Protein AF-A0A7X4K752-F1 (afdb_monomer_lite)

Radius of gyration: 20.94 Å; chains: 1; bounding box: 44×43×54 Å

Organism: NCBI:txid2692619

Foldseek 3Di:
DDPQQQQADPVRDRDPLSVCLVVVLVVLVVVLVVVQCCCCPVVVDDRDPPVCVVVSVVVSCVSVVVSVVVVVVVVVVVVVVVVCVVVVDDDPVVVVPD

Secondary structure (DSSP, 8-state):
--GGGGGB-TTSSBPHHHHHHHHHHHHHHHHHHHHHHIIIIIT-----HHHHHHHHHHHHHHHHHHHHHHHHHHHHHHHHHHHHHHHTPPPGGGTT--

Structure (mmCIF, N/CA/C/O backbone):
data_AF-A0A7X4K752-F1
#
_entry.id   AF-A0A7X4K752-F1
#
loop_
_atom_site.group_PDB
_atom_site.id
_atom_site.type_symbol
_atom_site.label_atom_id
_atom_site.label_alt_id
_atom_site.label_comp_id
_atom_site.label_asym_id
_atom_site.label_entity_id
_atom_site.label_seq_id
_atom_site.pdbx_PDB_ins_code
_atom_site.Cartn_x
_atom_site.Cartn_y
_atom_site.Cartn_z
_atom_site.occupancy
_atom_site.B_iso_or_equiv
_atom_site.auth_seq_id
_atom_site.auth_comp_id
_atom_site.auth_asym_id
_atom_site.auth_atom_id
_atom_site.pdbx_PDB_model_num
ATOM 1 N N . MET A 1 1 ? -15.432 -19.150 -3.041 1.00 55.81 1 MET A N 1
ATOM 2 C CA . MET A 1 1 ? -15.260 -17.938 -2.204 1.00 55.81 1 MET A CA 1
ATOM 3 C C . MET A 1 1 ? -15.459 -16.713 -3.083 1.00 55.81 1 MET A C 1
ATOM 5 O O . MET A 1 1 ? -14.907 -16.693 -4.173 1.00 55.81 1 MET A O 1
ATOM 9 N N . SER A 1 2 ? -16.262 -15.734 -2.657 1.00 80.75 2 SER A N 1
ATOM 10 C CA . SER A 1 2 ? -16.415 -14.467 -3.388 1.00 80.75 2 SER A CA 1
ATOM 11 C C . SER A 1 2 ? -15.216 -13.566 -3.089 1.00 80.75 2 SER A C 1
ATOM 13 O O . SER A 1 2 ? -14.814 -13.450 -1.934 1.00 80.75 2 SER A O 1
ATOM 15 N N . TRP A 1 3 ? -14.645 -12.912 -4.102 1.00 75.62 3 TRP A N 1
ATOM 16 C CA . TRP A 1 3 ? -13.500 -12.005 -3.930 1.00 75.62 3 TRP A CA 1
ATOM 17 C C . TRP A 1 3 ? -13.815 -10.826 -2.996 1.00 75.62 3 TRP A C 1
ATOM 19 O O . TRP A 1 3 ? -12.923 -10.250 -2.388 1.00 75.62 3 TRP A O 1
ATOM 29 N N . THR A 1 4 ? -15.094 -10.497 -2.806 1.00 79.88 4 THR A N 1
ATOM 30 C CA . THR A 1 4 ? -15.519 -9.421 -1.898 1.00 79.88 4 THR A CA 1
ATOM 31 C C . THR A 1 4 ? -15.311 -9.752 -0.418 1.00 79.88 4 THR A C 1
ATOM 33 O O . THR A 1 4 ? -15.344 -8.850 0.417 1.00 79.88 4 THR A O 1
ATOM 36 N N . THR A 1 5 ? -15.067 -11.020 -0.067 1.00 80.25 5 THR A N 1
ATOM 37 C CA . THR A 1 5 ? -14.866 -11.452 1.323 1.00 80.25 5 THR A CA 1
ATOM 38 C C . THR A 1 5 ? -13.647 -10.789 1.970 1.00 80.25 5 THR A C 1
ATOM 40 O O . THR A 1 5 ? -13.720 -10.441 3.143 1.00 80.25 5 THR A O 1
ATOM 43 N N . VAL A 1 6 ? -12.565 -10.523 1.225 1.00 77.19 6 VAL A N 1
ATOM 44 C CA . VAL A 1 6 ? -11.364 -9.863 1.786 1.00 77.19 6 VAL A CA 1
ATOM 45 C C . VAL A 1 6 ? -11.583 -8.382 2.125 1.00 77.19 6 VAL A C 1
ATOM 47 O O . VAL A 1 6 ? -10.855 -7.810 2.937 1.00 77.19 6 VAL A O 1
ATOM 50 N N . LEU A 1 7 ? -12.620 -7.769 1.549 1.00 81.31 7 LEU A N 1
ATOM 51 C CA . LEU A 1 7 ? -12.979 -6.368 1.772 1.00 81.31 7 LEU A CA 1
ATOM 52 C C . LEU A 1 7 ? -13.950 -6.181 2.942 1.00 81.31 7 LEU A C 1
ATOM 54 O O . LEU A 1 7 ? -14.254 -5.045 3.310 1.00 81.31 7 LEU A O 1
ATOM 58 N N . ARG A 1 8 ? -14.458 -7.275 3.518 1.00 79.88 8 ARG A N 1
ATOM 59 C CA . ARG A 1 8 ? -15.386 -7.224 4.647 1.00 79.88 8 ARG A CA 1
ATOM 60 C C . ARG A 1 8 ? -14.635 -7.084 5.970 1.00 79.88 8 ARG A C 1
ATOM 62 O O . ARG A 1 8 ? -13.565 -7.659 6.157 1.00 79.88 8 ARG A O 1
ATOM 69 N N . GLY A 1 9 ? -15.211 -6.298 6.873 1.00 72.31 9 GLY A N 1
ATOM 70 C CA . GLY A 1 9 ? -14.711 -6.087 8.234 1.00 72.31 9 GLY A CA 1
ATOM 71 C C . GLY A 1 9 ? -15.455 -6.903 9.282 1.00 72.31 9 GLY A C 1
ATOM 72 O O . GLY A 1 9 ? -16.288 -7.747 8.955 1.00 72.31 9 GLY A O 1
ATOM 73 N N . ALA A 1 10 ? -15.219 -6.582 10.556 1.00 67.12 10 ALA A N 1
ATOM 74 C CA . ALA A 1 10 ? -15.832 -7.269 11.700 1.00 67.12 10 ALA A CA 1
ATOM 75 C C . ALA A 1 10 ? -17.376 -7.226 11.699 1.00 67.12 10 ALA A C 1
ATOM 77 O O . ALA A 1 10 ? -18.021 -8.130 12.216 1.00 67.12 10 ALA A O 1
ATOM 78 N N . GLY A 1 11 ? -17.983 -6.208 11.076 1.00 69.00 11 GLY A N 1
ATOM 79 C CA . GLY A 1 11 ? -19.439 -6.096 10.911 1.00 69.00 11 GLY A CA 1
ATOM 80 C C . GLY A 1 11 ? -20.022 -6.871 9.723 1.00 69.00 11 GLY A C 1
ATOM 81 O O . GLY A 1 11 ? -21.175 -6.649 9.369 1.00 69.00 11 GLY A O 1
ATOM 82 N N . ASN A 1 12 ? -19.225 -7.709 9.049 1.00 71.44 12 ASN A N 1
ATOM 83 C CA . ASN A 1 12 ? -19.574 -8.427 7.819 1.00 71.44 12 ASN A CA 1
ATOM 84 C C . ASN A 1 12 ? -20.024 -7.526 6.645 1.00 71.44 12 ASN A C 1
ATOM 86 O O . ASN A 1 12 ? -20.537 -8.024 5.649 1.00 71.44 12 ASN A O 1
ATOM 90 N N . GLN A 1 13 ? -19.815 -6.210 6.722 1.00 81.56 13 GLN A N 1
ATOM 91 C CA . GLN A 1 13 ? -20.049 -5.244 5.642 1.00 81.56 13 GLN A CA 1
ATOM 92 C C . GLN A 1 13 ? -18.733 -4.902 4.941 1.00 81.56 13 GLN A C 1
ATOM 94 O O . GLN A 1 13 ? -17.663 -5.025 5.544 1.00 81.56 13 GLN A O 1
ATOM 99 N N . ILE A 1 14 ? -18.807 -4.465 3.678 1.00 79.81 14 ILE A N 1
ATOM 100 C CA . ILE A 1 14 ? -17.633 -3.944 2.964 1.00 79.81 14 ILE A CA 1
ATOM 101 C C . ILE A 1 14 ? -17.131 -2.702 3.701 1.00 79.81 14 ILE A C 1
ATOM 103 O O . ILE A 1 14 ? -17.888 -1.766 3.955 1.00 79.81 14 ILE A O 1
ATOM 107 N N . GLU A 1 15 ? -15.846 -2.692 4.043 1.00 84.56 15 GLU A N 1
ATOM 108 C CA . GLU A 1 15 ? -15.233 -1.556 4.713 1.00 84.56 15 GLU A CA 1
ATOM 109 C C . GLU A 1 15 ? -14.578 -0.615 3.722 1.00 84.56 15 GLU A C 1
ATOM 111 O O . GLU A 1 15 ? -13.703 -1.015 2.954 1.00 84.56 15 GLU A O 1
ATOM 116 N N . LEU A 1 16 ? -14.932 0.667 3.821 1.00 85.06 16 LEU A N 1
ATOM 117 C CA . LEU A 1 16 ? -14.378 1.702 2.957 1.00 85.06 16 LEU A CA 1
ATOM 118 C C . LEU A 1 16 ? -12.843 1.734 3.004 1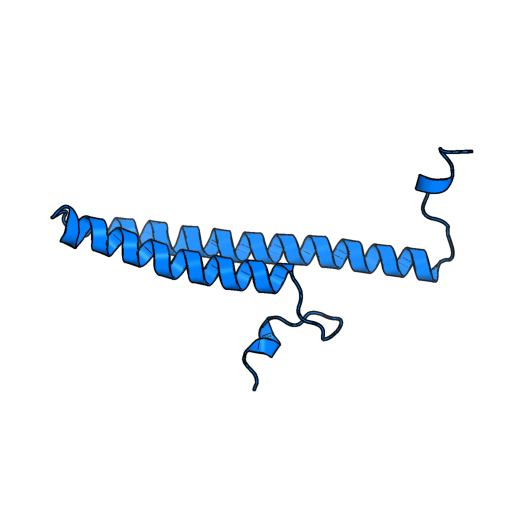.00 85.06 16 LEU A C 1
ATOM 120 O O . LEU A 1 16 ? -12.218 1.728 1.954 1.00 85.06 16 LEU A O 1
ATOM 124 N N . ASN A 1 17 ? -12.225 1.670 4.190 1.00 84.94 17 ASN A N 1
ATOM 125 C CA . ASN A 1 17 ? -10.759 1.689 4.312 1.00 84.94 17 ASN A CA 1
ATOM 126 C C . ASN A 1 17 ? -10.092 0.488 3.620 1.00 84.94 17 ASN A C 1
ATOM 128 O O . ASN A 1 17 ? -9.046 0.646 2.997 1.00 84.94 17 ASN A O 1
ATOM 132 N N . ARG A 1 18 ? -10.714 -0.698 3.674 1.00 85.62 18 ARG A N 1
ATOM 133 C CA . ARG A 1 18 ? -10.216 -1.894 2.977 1.00 85.62 18 ARG A CA 1
ATOM 134 C C . ARG A 1 18 ? -10.398 -1.779 1.468 1.00 85.62 18 ARG A C 1
ATOM 136 O O . ARG A 1 18 ? -9.496 -2.143 0.724 1.00 85.62 18 ARG A O 1
ATOM 143 N N . LEU A 1 19 ? -11.537 -1.249 1.020 1.00 89.19 19 LEU A N 1
ATOM 144 C CA . LEU A 1 19 ? -11.807 -1.001 -0.395 1.00 89.19 19 LEU A CA 1
ATOM 145 C C . LEU A 1 19 ? -10.830 0.028 -0.978 1.00 89.19 19 LEU A C 1
ATOM 147 O O . LEU A 1 19 ? -10.246 -0.221 -2.026 1.00 89.19 19 LEU A O 1
ATOM 151 N N . VAL A 1 20 ? -10.614 1.148 -0.285 1.00 88.75 20 VAL A N 1
ATOM 152 C CA . VAL A 1 20 ? -9.665 2.195 -0.691 1.00 88.75 20 VAL A CA 1
ATOM 153 C C . VAL A 1 20 ? -8.245 1.642 -0.744 1.00 88.75 20 VAL A C 1
ATOM 155 O O . VAL A 1 20 ? -7.547 1.874 -1.726 1.00 88.75 20 VAL A O 1
ATOM 158 N N . GLY A 1 21 ? -7.834 0.857 0.253 1.00 89.81 21 GLY A N 1
ATOM 159 C CA . GLY A 1 21 ? -6.529 0.203 0.237 1.00 89.81 21 GLY A CA 1
ATOM 160 C C . GLY A 1 21 ? -6.363 -0.806 -0.897 1.00 89.81 21 GLY A C 1
ATOM 161 O O . GLY A 1 21 ? -5.328 -0.826 -1.557 1.00 89.81 21 GLY A O 1
ATOM 162 N N . PHE A 1 22 ? -7.396 -1.603 -1.180 1.00 88.75 22 PHE A N 1
ATOM 163 C CA . PHE A 1 22 ? -7.392 -2.555 -2.291 1.00 88.75 22 PHE A CA 1
ATOM 164 C C . PHE A 1 22 ? -7.292 -1.852 -3.651 1.00 88.75 22 PHE A C 1
ATOM 166 O O . PHE A 1 22 ? -6.427 -2.185 -4.459 1.00 88.75 22 PHE A O 1
ATOM 173 N N . VAL A 1 23 ? -8.138 -0.846 -3.891 1.00 92.25 23 VAL A N 1
ATOM 174 C CA . VAL A 1 23 ? -8.126 -0.066 -5.138 1.00 92.25 23 VAL A CA 1
ATOM 175 C C . VAL A 1 23 ? -6.814 0.707 -5.281 1.00 92.25 23 VAL A C 1
ATOM 177 O O . VAL A 1 23 ? -6.219 0.696 -6.355 1.00 92.25 23 VAL A O 1
ATOM 180 N N . GLY A 1 24 ? -6.323 1.321 -4.203 1.00 90.94 24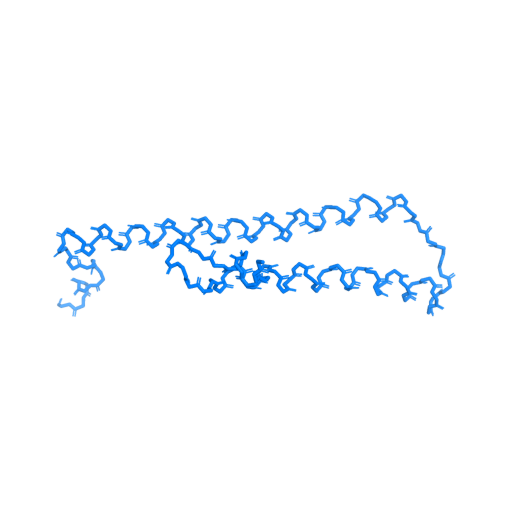 GLY A N 1
ATOM 181 C CA . GLY A 1 24 ? -5.042 2.025 -4.184 1.00 90.94 24 GLY A CA 1
ATOM 182 C C . GLY A 1 24 ? -3.854 1.100 -4.455 1.00 90.94 24 GLY A C 1
ATOM 183 O O . GLY A 1 24 ? -2.972 1.452 -5.233 1.00 90.94 24 GLY A O 1
ATOM 184 N N . GLY A 1 25 ? -3.858 -0.110 -3.888 1.00 93.44 25 GLY A N 1
ATOM 185 C CA . GLY A 1 25 ? -2.852 -1.141 -4.160 1.00 93.44 25 GLY A CA 1
ATOM 186 C C . GLY A 1 25 ? -2.850 -1.578 -5.620 1.00 93.44 25 GLY A C 1
ATOM 187 O O . GLY A 1 25 ? -1.797 -1.597 -6.254 1.00 93.44 25 GLY A O 1
ATOM 188 N N . MET A 1 26 ? -4.029 -1.847 -6.183 1.00 93.94 26 MET A N 1
ATOM 189 C CA . MET A 1 26 ? -4.168 -2.172 -7.605 1.00 93.94 26 MET A CA 1
ATOM 190 C C . MET A 1 26 ? -3.682 -1.030 -8.503 1.00 93.94 26 MET A C 1
ATOM 192 O O . MET A 1 26 ? -2.931 -1.271 -9.448 1.00 93.94 26 MET A O 1
ATOM 196 N N . ALA A 1 27 ? -4.056 0.212 -8.185 1.00 94.44 27 ALA A N 1
ATOM 197 C CA . ALA A 1 27 ? -3.605 1.388 -8.919 1.00 94.44 27 ALA A CA 1
ATOM 198 C C . ALA A 1 27 ? -2.078 1.537 -8.862 1.00 94.44 27 ALA A C 1
ATOM 200 O O . ALA A 1 27 ? -1.458 1.778 -9.894 1.00 94.44 27 ALA A O 1
ATOM 201 N N . TYR A 1 28 ? -1.458 1.325 -7.697 1.00 94.31 28 TYR A N 1
ATOM 202 C CA . TYR A 1 28 ? -0.002 1.350 -7.559 1.00 94.31 28 TYR A CA 1
ATOM 203 C C . TYR A 1 28 ? 0.677 0.300 -8.448 1.00 94.31 28 TYR A C 1
ATOM 205 O O . TYR A 1 28 ? 1.590 0.640 -9.200 1.00 94.31 28 TYR A O 1
ATOM 213 N N . VAL A 1 29 ? 0.207 -0.954 -8.416 1.00 94.25 29 VAL A N 1
ATOM 214 C CA . VAL A 1 29 ? 0.773 -2.043 -9.232 1.00 94.25 29 VAL A CA 1
ATOM 215 C C . VAL A 1 29 ? 0.692 -1.710 -10.719 1.00 94.25 29 VAL A C 1
ATOM 217 O O . VAL A 1 29 ? 1.688 -1.833 -11.431 1.00 94.25 29 VAL A O 1
ATOM 220 N N . VAL A 1 30 ? -0.469 -1.259 -11.195 1.00 95.31 30 VAL A N 1
ATOM 221 C CA . VAL A 1 30 ? -0.652 -0.916 -12.610 1.00 95.31 30 VAL A CA 1
ATOM 222 C C . VAL A 1 30 ? 0.224 0.277 -12.992 1.00 95.31 30 VAL A C 1
ATOM 224 O O . VAL A 1 30 ? 1.004 0.179 -13.937 1.00 95.31 30 VAL A O 1
ATOM 227 N N . CYS A 1 31 ? 0.158 1.377 -12.240 1.00 92.88 31 CYS A N 1
ATOM 228 C CA . CYS A 1 31 ? 0.898 2.597 -12.555 1.00 92.88 31 CYS A CA 1
ATOM 229 C C . CYS A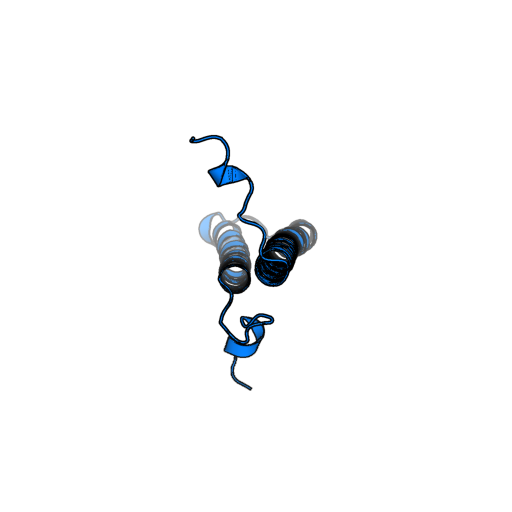 1 31 ? 2.416 2.391 -12.524 1.00 92.88 31 CYS A C 1
ATOM 231 O O . CYS A 1 31 ? 3.102 2.910 -13.400 1.00 92.88 31 CYS A O 1
ATOM 233 N N . ALA A 1 32 ? 2.946 1.609 -11.577 1.00 92.00 32 ALA A N 1
ATOM 234 C CA . ALA A 1 32 ? 4.378 1.319 -11.511 1.00 92.00 32 ALA A CA 1
ATOM 235 C C . ALA A 1 32 ? 4.875 0.614 -12.785 1.00 92.00 32 ALA A C 1
ATOM 237 O O . ALA A 1 32 ? 5.902 0.995 -13.343 1.00 92.00 32 ALA A O 1
ATOM 238 N N . ASN A 1 33 ? 4.124 -0.370 -13.287 1.00 92.25 33 ASN A N 1
ATOM 239 C CA . ASN A 1 33 ? 4.486 -1.104 -14.501 1.00 92.25 33 ASN A CA 1
ATOM 240 C C . ASN A 1 33 ? 4.276 -0.275 -15.774 1.00 92.25 33 ASN A C 1
ATOM 242 O O . ASN A 1 33 ? 5.114 -0.304 -16.674 1.00 92.25 33 ASN A O 1
ATOM 246 N N . VAL A 1 34 ? 3.196 0.508 -15.839 1.00 93.75 34 VAL A N 1
ATOM 247 C CA . VAL A 1 34 ? 2.944 1.424 -16.963 1.00 93.75 34 VAL A CA 1
ATOM 248 C C . VAL A 1 34 ? 4.045 2.477 -17.060 1.00 93.75 34 VAL A C 1
ATOM 250 O O . VAL A 1 34 ? 4.513 2.767 -18.157 1.00 93.75 34 VAL A O 1
ATOM 253 N N . PHE A 1 35 ? 4.501 3.017 -15.928 1.00 90.44 35 PHE A N 1
ATOM 254 C CA . PHE A 1 35 ? 5.569 4.012 -15.908 1.00 90.44 35 PHE A CA 1
ATOM 255 C C . PHE A 1 35 ? 6.903 3.432 -16.388 1.00 90.44 35 PHE A C 1
ATOM 257 O O . PHE A 1 35 ? 7.580 4.050 -17.206 1.00 90.44 35 PHE A O 1
ATOM 264 N N . VAL A 1 36 ? 7.248 2.214 -15.958 1.00 91.44 36 VAL A N 1
ATOM 265 C CA . VAL A 1 36 ? 8.417 1.490 -16.484 1.00 91.44 36 VAL A CA 1
ATOM 266 C C . VAL A 1 36 ? 8.294 1.276 -17.993 1.00 91.44 36 VAL A C 1
ATOM 268 O O . VAL A 1 36 ? 9.225 1.584 -18.733 1.00 91.44 36 VAL A O 1
ATOM 271 N N . GLY A 1 37 ? 7.137 0.805 -18.465 1.00 89.50 37 GLY A N 1
ATOM 272 C CA . GLY A 1 37 ? 6.885 0.615 -19.894 1.00 89.50 37 GLY A CA 1
ATOM 273 C C . GLY A 1 37 ? 7.024 1.912 -20.691 1.00 89.50 37 GLY A C 1
ATOM 274 O O . GLY A 1 37 ? 7.617 1.910 -21.765 1.00 89.50 37 GLY A O 1
ATOM 275 N N . TRP A 1 38 ? 6.546 3.035 -20.153 1.00 91.81 38 TRP A N 1
ATOM 276 C CA . TRP A 1 38 ? 6.694 4.353 -20.768 1.00 91.81 38 TRP A CA 1
ATOM 277 C C . TRP A 1 38 ? 8.155 4.811 -20.851 1.00 91.81 38 TRP A C 1
ATOM 279 O O . TRP A 1 38 ? 8.580 5.314 -21.890 1.00 91.81 38 TRP A O 1
ATOM 289 N N . GLU A 1 39 ? 8.945 4.617 -19.795 1.00 90.19 39 GLU A N 1
ATOM 290 C CA . GLU A 1 39 ? 10.366 4.986 -19.793 1.00 90.19 39 GLU A CA 1
ATOM 291 C C . GLU A 1 39 ? 11.179 4.139 -20.784 1.00 90.19 39 GLU A C 1
ATOM 293 O O . GLU A 1 39 ? 12.025 4.670 -21.506 1.00 90.19 39 GLU A O 1
ATOM 298 N N . VAL A 1 40 ? 10.885 2.840 -20.874 1.00 90.88 40 VAL A N 1
ATOM 299 C CA . VAL A 1 40 ? 11.605 1.923 -21.767 1.00 90.88 40 VAL A CA 1
ATOM 300 C C . VAL A 1 40 ? 11.168 2.095 -23.223 1.00 90.88 40 VAL A C 1
ATOM 302 O O . VAL A 1 40 ? 12.005 2.263 -24.103 1.00 90.88 40 VAL A O 1
ATOM 305 N N . ILE A 1 41 ? 9.861 2.091 -23.496 1.00 89.44 41 ILE A N 1
ATOM 306 C CA . ILE A 1 41 ? 9.319 2.107 -24.866 1.00 89.44 41 ILE A CA 1
ATOM 307 C C . ILE A 1 41 ? 9.196 3.539 -25.396 1.00 89.44 41 ILE A C 1
ATOM 309 O O . ILE A 1 41 ? 9.579 3.818 -26.528 1.00 89.44 41 ILE A O 1
ATOM 313 N N . GLY A 1 42 ? 8.656 4.454 -24.590 1.00 87.12 42 GLY A N 1
ATOM 314 C CA . GLY A 1 42 ? 8.371 5.832 -25.002 1.00 87.12 42 GLY A CA 1
ATOM 315 C C . GLY A 1 42 ? 9.578 6.768 -24.933 1.00 87.12 42 GLY A C 1
ATOM 316 O O . GLY A 1 42 ? 9.619 7.763 -25.653 1.00 87.12 42 GLY A O 1
ATOM 317 N N . ARG A 1 43 ? 10.565 6.463 -24.081 1.00 91.12 43 ARG A N 1
ATOM 318 C CA . ARG A 1 43 ? 11.778 7.282 -23.892 1.00 91.12 43 ARG A CA 1
ATOM 319 C C . ARG A 1 43 ? 13.084 6.563 -24.224 1.00 91.12 43 ARG A C 1
ATOM 321 O O . ARG A 1 43 ? 14.140 7.168 -24.060 1.00 91.12 43 ARG A O 1
ATOM 328 N N . ALA A 1 44 ? 13.014 5.318 -24.702 1.00 89.94 44 ALA A N 1
ATOM 329 C CA . ALA A 1 44 ? 14.171 4.500 -25.072 1.00 89.94 44 ALA A CA 1
ATOM 330 C C . ALA A 1 44 ? 15.240 4.393 -23.965 1.00 89.94 44 ALA A C 1
ATOM 332 O O . ALA A 1 44 ? 16.432 4.288 -24.255 1.00 89.94 44 ALA A O 1
ATOM 333 N N . ARG A 1 45 ? 14.837 4.448 -22.688 1.00 89.69 45 ARG A N 1
ATOM 334 C CA . ARG A 1 45 ? 15.762 4.260 -21.564 1.00 89.69 45 ARG A CA 1
ATOM 335 C C . ARG A 1 45 ? 15.972 2.781 -21.284 1.00 89.69 45 ARG A C 1
ATOM 337 O O . ARG A 1 45 ? 15.057 1.971 -21.419 1.00 89.69 45 ARG A O 1
ATOM 344 N N . GLU A 1 46 ? 17.170 2.444 -20.825 1.00 90.75 46 GLU A N 1
ATOM 345 C CA . GLU A 1 46 ? 17.452 1.101 -20.333 1.00 90.75 46 GLU A CA 1
ATOM 346 C C . GLU A 1 46 ? 16.662 0.813 -19.054 1.00 90.75 46 GLU A C 1
ATOM 348 O O . GLU A 1 46 ? 16.487 1.675 -18.186 1.00 90.75 46 GLU A O 1
ATOM 353 N N . PHE A 1 47 ? 16.171 -0.419 -18.949 1.00 90.06 47 PHE A N 1
ATOM 354 C CA . PHE A 1 47 ? 15.464 -0.876 -17.766 1.00 90.06 47 PHE A CA 1
ATOM 355 C C . PHE A 1 47 ? 16.452 -1.220 -16.647 1.00 90.06 47 PHE A C 1
ATOM 357 O O . PHE A 1 47 ? 17.182 -2.206 -16.738 1.00 90.06 47 PHE A O 1
ATOM 364 N N . ASP A 1 48 ? 16.431 -0.442 -15.564 1.00 91.25 48 ASP A N 1
ATOM 365 C CA . ASP A 1 48 ? 17.185 -0.753 -14.348 1.00 91.25 48 ASP A CA 1
ATOM 366 C C . ASP A 1 48 ? 16.378 -1.683 -13.430 1.00 91.25 48 ASP A C 1
ATOM 368 O O . ASP A 1 48 ? 15.546 -1.260 -12.617 1.00 91.25 48 ASP A O 1
ATOM 372 N N . ILE A 1 49 ? 16.656 -2.979 -13.557 1.00 89.69 49 ILE A N 1
ATOM 373 C CA . ILE A 1 49 ? 16.040 -4.025 -12.738 1.00 89.69 49 I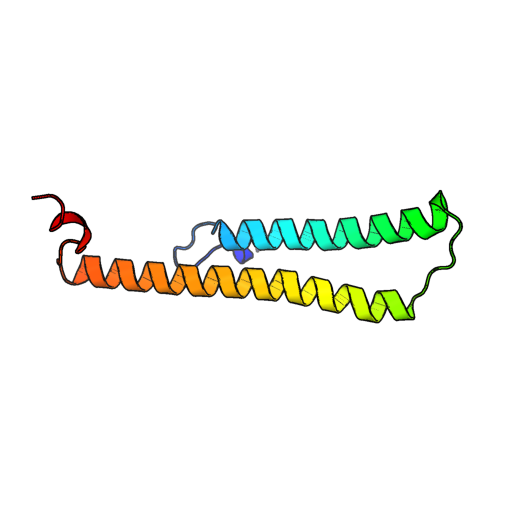LE A CA 1
ATOM 374 C C . ILE A 1 49 ? 16.384 -3.888 -11.251 1.00 89.69 49 ILE A C 1
ATOM 376 O O . ILE A 1 49 ? 15.556 -4.209 -10.399 1.00 89.69 49 ILE A O 1
ATOM 380 N N . THR A 1 50 ? 17.579 -3.393 -10.920 1.00 92.75 50 THR A N 1
ATOM 381 C CA . THR A 1 50 ? 18.030 -3.278 -9.529 1.00 92.75 50 THR A CA 1
ATOM 382 C C . THR A 1 50 ? 17.252 -2.174 -8.830 1.00 92.75 50 THR A C 1
ATOM 384 O O . THR A 1 50 ? 16.678 -2.404 -7.764 1.00 92.75 50 THR A O 1
ATOM 387 N N . ALA A 1 51 ? 17.153 -1.000 -9.459 1.00 90.12 51 ALA A N 1
ATOM 388 C CA . ALA A 1 51 ? 16.362 0.109 -8.935 1.00 90.12 51 ALA A CA 1
ATOM 389 C C . ALA A 1 51 ? 14.880 -0.267 -8.792 1.00 90.12 51 ALA A C 1
ATOM 391 O O . ALA A 1 51 ? 14.266 0.021 -7.761 1.00 90.12 51 ALA A O 1
ATOM 392 N N . TYR A 1 52 ? 14.312 -0.960 -9.785 1.00 90.38 52 TYR A N 1
ATOM 393 C CA . TYR A 1 52 ? 12.922 -1.411 -9.728 1.00 90.38 52 TYR A CA 1
ATOM 394 C C . TYR A 1 52 ? 12.672 -2.376 -8.560 1.00 90.38 52 TYR A C 1
ATOM 396 O O . TYR A 1 52 ? 11.743 -2.170 -7.778 1.00 90.38 52 TYR A O 1
ATOM 404 N N . CYS A 1 53 ? 13.528 -3.386 -8.389 1.00 91.75 53 CYS A N 1
ATOM 405 C CA . CYS A 1 53 ? 13.408 -4.373 -7.314 1.00 91.75 53 CYS A CA 1
ATOM 406 C C . CYS A 1 53 ? 13.596 -3.777 -5.911 1.00 91.75 53 CYS A C 1
ATOM 408 O O . CYS A 1 53 ? 13.081 -4.336 -4.946 1.00 91.75 53 CYS A O 1
ATOM 410 N N . LEU A 1 54 ? 14.293 -2.646 -5.780 1.00 91.62 54 LEU A N 1
ATOM 411 C CA . LEU A 1 54 ? 14.415 -1.927 -4.510 1.00 91.62 54 LEU A CA 1
ATOM 412 C C . LEU A 1 54 ? 13.203 -1.023 -4.239 1.00 91.62 54 LEU A C 1
ATOM 414 O O . LEU A 1 54 ? 12.710 -0.968 -3.112 1.00 91.62 54 LEU A O 1
ATOM 418 N N . ALA A 1 55 ? 12.700 -0.327 -5.260 1.00 90.50 55 ALA A N 1
ATOM 419 C CA . ALA A 1 55 ? 11.643 0.669 -5.098 1.00 90.50 55 ALA A CA 1
ATOM 420 C C . ALA A 1 55 ? 10.230 0.063 -5.051 1.00 90.50 55 ALA A C 1
ATOM 422 O O . ALA A 1 55 ? 9.402 0.486 -4.239 1.00 90.50 55 ALA A O 1
ATOM 423 N N . PHE A 1 56 ? 9.939 -0.926 -5.902 1.00 91.50 56 PHE A N 1
ATOM 424 C CA . PHE A 1 56 ? 8.588 -1.471 -6.061 1.00 91.50 56 PHE A CA 1
ATOM 425 C C . PHE A 1 56 ? 8.062 -2.175 -4.795 1.00 91.50 56 PHE A C 1
ATOM 427 O O . PHE A 1 56 ? 6.961 -1.836 -4.344 1.00 91.50 56 PHE A O 1
ATOM 434 N N . PRO A 1 57 ? 8.822 -3.079 -4.138 1.00 93.00 57 PRO A N 1
ATOM 435 C CA . PRO A 1 57 ? 8.389 -3.667 -2.869 1.00 93.00 57 PRO A CA 1
ATOM 436 C C . PRO A 1 57 ? 8.230 -2.619 -1.763 1.00 93.00 57 PRO A C 1
ATOM 438 O O . PRO A 1 57 ? 7.320 -2.728 -0.943 1.00 93.00 57 PRO A O 1
ATOM 441 N N . GLY A 1 58 ? 9.074 -1.579 -1.762 1.00 94.06 58 GLY A N 1
ATOM 442 C CA . GLY A 1 58 ? 8.982 -0.469 -0.816 1.00 94.06 58 GLY A CA 1
ATOM 443 C C . GLY A 1 58 ? 7.664 0.296 -0.946 1.00 94.06 58 GLY A C 1
ATOM 444 O O . GLY A 1 58 ? 6.959 0.487 0.045 1.00 94.06 58 GLY A O 1
ATOM 445 N N . GLY A 1 59 ? 7.275 0.679 -2.165 1.00 90.00 59 GLY A N 1
ATOM 446 C CA . GLY A 1 59 ? 5.990 1.346 -2.388 1.00 90.00 59 GLY A CA 1
ATOM 447 C C . GLY A 1 59 ? 4.787 0.446 -2.089 1.00 90.00 59 GLY A C 1
ATOM 448 O O . GLY A 1 59 ? 3.823 0.910 -1.478 1.00 90.00 59 GLY A O 1
ATOM 449 N N . LEU A 1 60 ? 4.863 -0.855 -2.401 1.00 92.44 60 LEU A N 1
ATOM 450 C CA . LEU A 1 60 ? 3.839 -1.825 -1.987 1.00 92.44 60 LEU A CA 1
ATOM 451 C C . LEU A 1 60 ? 3.688 -1.894 -0.464 1.00 92.44 60 LEU A C 1
ATOM 453 O O . LEU A 1 60 ? 2.563 -1.893 0.041 1.00 92.44 60 LEU A O 1
ATOM 457 N N . ALA A 1 61 ? 4.802 -1.920 0.271 1.00 93.31 61 ALA A N 1
ATOM 458 C CA . ALA A 1 61 ? 4.788 -1.935 1.729 1.00 93.31 61 ALA A CA 1
ATOM 459 C C . ALA A 1 61 ? 4.137 -0.669 2.305 1.00 93.31 61 ALA A C 1
ATOM 461 O O . ALA A 1 61 ? 3.385 -0.762 3.274 1.00 93.31 61 ALA A O 1
ATOM 462 N N . VAL A 1 62 ? 4.349 0.497 1.683 1.00 93.75 62 VAL A N 1
ATOM 463 C CA . VAL A 1 62 ? 3.687 1.751 2.079 1.00 93.75 62 VAL A CA 1
ATOM 464 C C . VAL A 1 62 ? 2.175 1.669 1.874 1.00 93.75 62 VAL A C 1
ATOM 466 O O . VAL A 1 62 ? 1.422 2.025 2.781 1.00 93.75 62 VAL A O 1
ATOM 469 N N . VAL A 1 63 ? 1.706 1.165 0.729 1.00 91.94 63 VAL A N 1
ATOM 470 C CA . VAL A 1 63 ? 0.262 1.042 0.466 1.00 91.94 63 VAL A CA 1
ATOM 471 C C . VAL A 1 63 ? -0.395 0.042 1.420 1.00 91.94 63 VAL A C 1
ATOM 473 O O . VAL A 1 63 ? -1.431 0.342 2.024 1.00 91.94 63 VAL A O 1
ATOM 476 N N . ALA A 1 64 ? 0.219 -1.129 1.605 1.00 90.00 64 ALA A N 1
ATOM 477 C CA . ALA A 1 64 ? -0.284 -2.154 2.514 1.00 90.00 64 ALA A CA 1
ATOM 478 C C . ALA A 1 64 ? -0.264 -1.675 3.975 1.00 90.00 64 ALA A C 1
ATOM 480 O O . ALA A 1 64 ? -1.273 -1.776 4.676 1.00 90.00 64 ALA A O 1
ATOM 481 N N . GLY A 1 65 ? 0.855 -1.102 4.420 1.00 91.81 65 GLY A N 1
ATOM 482 C CA . GLY A 1 65 ? 1.038 -0.594 5.778 1.00 91.81 65 GLY A CA 1
ATOM 483 C C . GLY A 1 65 ? 0.122 0.585 6.093 1.00 91.81 65 GLY A C 1
ATOM 484 O O . GLY A 1 65 ? -0.527 0.590 7.137 1.00 91.81 65 GLY A O 1
ATOM 485 N N . GLY A 1 66 ? -0.009 1.544 5.172 1.00 92.31 66 GLY A N 1
ATOM 486 C CA . GLY A 1 66 ? -0.922 2.680 5.313 1.00 92.31 66 GLY A CA 1
ATOM 487 C C . GLY A 1 66 ? -2.382 2.240 5.407 1.00 92.31 66 GLY A C 1
ATOM 488 O O . GLY A 1 66 ? -3.118 2.709 6.276 1.00 92.31 66 GLY A O 1
ATOM 489 N N . THR A 1 67 ? -2.787 1.269 4.583 1.00 90.81 67 THR A N 1
ATOM 490 C CA . THR A 1 67 ? -4.127 0.668 4.661 1.00 90.81 67 THR A CA 1
ATOM 491 C C . THR A 1 67 ? -4.348 -0.023 6.004 1.00 90.81 67 THR A C 1
ATOM 493 O O . THR A 1 67 ? -5.357 0.223 6.665 1.00 90.81 67 THR A O 1
ATOM 496 N N . ALA A 1 68 ? -3.405 -0.866 6.434 1.00 88.75 68 ALA A N 1
ATOM 497 C CA . ALA A 1 68 ? -3.497 -1.580 7.703 1.00 88.75 68 ALA A CA 1
ATOM 498 C C . ALA A 1 68 ? -3.573 -0.613 8.894 1.00 88.75 68 ALA A C 1
ATOM 500 O O . ALA A 1 68 ? -4.402 -0.799 9.784 1.00 88.75 68 ALA A O 1
ATOM 501 N N . ALA A 1 69 ? -2.774 0.457 8.881 1.00 90.44 69 ALA A N 1
ATOM 502 C CA . ALA A 1 69 ? -2.810 1.501 9.898 1.00 90.44 69 ALA A CA 1
ATOM 503 C C . ALA A 1 69 ? -4.165 2.228 9.923 1.00 90.44 69 ALA A C 1
ATOM 505 O O . ALA A 1 69 ? -4.762 2.385 10.989 1.00 90.44 69 ALA A O 1
ATOM 506 N N . ALA A 1 70 ? -4.696 2.613 8.758 1.00 88.50 70 ALA A N 1
ATOM 507 C CA . ALA A 1 70 ? -5.999 3.268 8.654 1.00 88.50 70 ALA A CA 1
ATOM 508 C C . ALA A 1 70 ? -7.148 2.369 9.143 1.00 88.50 70 ALA A C 1
ATOM 510 O O . ALA A 1 70 ? -8.081 2.847 9.793 1.00 88.50 70 ALA A O 1
ATOM 511 N N . VAL A 1 71 ? -7.092 1.065 8.854 1.00 87.75 71 VAL A N 1
ATOM 512 C CA . VAL A 1 71 ? -8.052 0.079 9.376 1.00 87.75 71 VAL A CA 1
ATOM 513 C C . VAL A 1 71 ? -7.910 -0.057 10.893 1.00 87.75 71 VAL A C 1
ATOM 515 O O . VAL A 1 71 ? -8.908 0.059 11.594 1.00 87.75 71 VAL A O 1
ATOM 518 N N . ALA A 1 72 ? -6.692 -0.186 11.422 1.00 87.00 72 ALA A N 1
ATOM 519 C CA . ALA A 1 72 ? -6.464 -0.321 12.861 1.00 87.00 72 ALA A CA 1
ATOM 520 C C . ALA A 1 72 ? -6.963 0.895 13.665 1.00 87.00 72 ALA A C 1
ATOM 522 O O . ALA A 1 72 ? -7.561 0.735 14.730 1.00 87.00 72 ALA A O 1
ATOM 523 N N . ILE A 1 73 ? -6.751 2.116 13.158 1.00 89.38 73 ILE A N 1
ATOM 524 C CA . ILE A 1 73 ? -7.266 3.345 13.783 1.00 89.38 73 ILE A CA 1
ATOM 525 C C . ILE A 1 73 ? -8.798 3.351 13.760 1.00 89.38 73 ILE A C 1
ATOM 527 O O . ILE A 1 73 ? -9.431 3.636 14.778 1.00 89.38 73 ILE A O 1
ATOM 531 N N . LYS A 1 74 ? -9.404 3.001 12.619 1.00 85.69 74 LYS A N 1
ATOM 532 C CA . LYS A 1 74 ? -10.862 2.907 12.492 1.00 85.69 74 LYS A CA 1
ATOM 533 C C . LYS A 1 74 ? -11.440 1.882 13.471 1.00 85.69 74 LYS A C 1
ATOM 535 O O . LYS A 1 74 ? -12.398 2.207 14.167 1.00 85.69 74 LYS A O 1
ATOM 540 N N . ASP A 1 75 ? -10.859 0.690 13.557 1.00 85.44 75 ASP A N 1
ATOM 541 C CA . ASP A 1 75 ? -11.343 -0.383 14.430 1.00 85.44 75 ASP A CA 1
ATOM 542 C C . ASP A 1 75 ? -11.290 0.029 15.908 1.00 85.44 75 ASP A C 1
ATOM 544 O O . ASP A 1 75 ? -12.245 -0.211 16.649 1.00 85.44 75 ASP A O 1
ATOM 548 N N . ARG A 1 76 ? -10.235 0.747 16.325 1.00 85.38 76 ARG A N 1
ATOM 549 C CA . ARG A 1 76 ? -10.148 1.343 17.670 1.00 85.38 76 ARG A CA 1
ATOM 550 C C . ARG A 1 76 ? -11.260 2.360 17.929 1.00 85.38 76 ARG A C 1
ATOM 552 O O . ARG A 1 76 ? -11.895 2.302 18.979 1.00 85.38 76 ARG A O 1
ATOM 559 N N . ASN A 1 77 ? -11.527 3.253 16.977 1.00 87.56 77 ASN A N 1
ATOM 560 C CA . ASN A 1 77 ? -12.579 4.265 17.114 1.00 87.56 77 ASN A CA 1
ATOM 561 C C . ASN A 1 77 ? -13.977 3.633 17.182 1.00 87.56 77 ASN A C 1
ATOM 563 O O . ASN A 1 77 ? -14.810 4.066 17.974 1.00 87.56 77 ASN A O 1
ATOM 567 N N . VAL A 1 78 ? -14.227 2.586 16.390 1.00 85.19 78 VAL A N 1
ATOM 568 C CA . VAL A 1 78 ? -15.492 1.836 16.424 1.00 85.19 78 VAL A CA 1
ATOM 569 C C . VAL A 1 78 ? -15.657 1.103 17.755 1.00 85.19 78 VAL A C 1
ATOM 571 O O . VAL A 1 78 ? -16.743 1.133 18.331 1.00 85.19 78 VAL A O 1
ATOM 574 N N . ALA A 1 79 ? -14.602 0.469 18.269 1.00 84.19 79 ALA A N 1
ATOM 575 C CA . ALA A 1 79 ? -14.643 -0.193 19.571 1.00 84.19 79 ALA A CA 1
ATOM 576 C C . ALA A 1 79 ? -14.918 0.805 20.709 1.00 84.19 79 ALA A C 1
ATOM 578 O O . ALA A 1 79 ? -15.770 0.545 21.557 1.00 84.19 79 ALA A O 1
ATOM 579 N N . ALA A 1 80 ? -14.258 1.967 20.689 1.00 85.00 80 ALA A N 1
ATOM 580 C CA . ALA A 1 80 ? -14.491 3.034 21.658 1.00 85.00 80 ALA A CA 1
ATOM 581 C C . ALA A 1 80 ? -15.930 3.575 21.587 1.00 85.00 80 ALA A C 1
ATOM 583 O O . ALA A 1 80 ? -16.578 3.713 22.622 1.00 85.00 80 ALA A O 1
ATOM 584 N N . ALA A 1 81 ? -16.463 3.814 20.383 1.00 82.25 81 ALA A N 1
ATOM 585 C CA . ALA A 1 81 ? -17.844 4.265 20.200 1.00 82.25 81 ALA A CA 1
ATOM 586 C C . ALA A 1 81 ? -18.860 3.260 20.771 1.00 82.25 81 ALA A C 1
ATOM 588 O O . ALA A 1 81 ? -19.760 3.650 21.509 1.00 82.25 81 ALA A O 1
ATOM 589 N N . ARG A 1 82 ? -18.664 1.958 20.516 1.00 82.94 82 ARG A N 1
ATOM 590 C CA . ARG A 1 82 ? -19.518 0.895 21.076 1.00 82.94 82 ARG A CA 1
ATOM 591 C C . ARG A 1 82 ? -19.453 0.828 22.601 1.00 82.94 82 ARG A C 1
ATOM 593 O O . ARG A 1 82 ? -20.467 0.565 23.239 1.00 82.94 82 ARG A O 1
ATOM 600 N N . ALA A 1 83 ? -18.279 1.060 23.187 1.00 83.31 83 ALA A N 1
ATOM 601 C CA . ALA A 1 83 ? -18.132 1.115 24.639 1.00 83.31 83 ALA A CA 1
ATOM 602 C C . ALA A 1 83 ? -18.894 2.310 25.238 1.00 83.31 83 ALA A C 1
ATOM 604 O O . ALA A 1 83 ? -19.572 2.153 26.251 1.00 83.31 83 ALA A O 1
ATOM 605 N N . ILE A 1 84 ? -18.846 3.482 24.593 1.00 82.38 84 ILE A N 1
ATOM 606 C CA . ILE A 1 84 ? -19.603 4.671 25.022 1.00 82.38 84 ILE A CA 1
ATOM 607 C C . ILE A 1 84 ? -21.115 4.412 24.943 1.00 82.38 84 ILE A C 1
ATOM 609 O O . ILE A 1 84 ? -21.818 4.659 25.921 1.00 82.38 84 ILE A O 1
ATOM 613 N N . GLU A 1 85 ? -21.602 3.853 23.829 1.00 81.12 85 GLU A N 1
ATOM 614 C CA . GLU A 1 85 ? -23.014 3.474 23.660 1.00 81.12 85 GLU A CA 1
ATOM 615 C C . GLU A 1 85 ? -23.485 2.496 24.749 1.00 81.12 85 GLU A C 1
ATOM 617 O O . GLU A 1 85 ? -24.549 2.690 25.333 1.00 81.12 85 GLU A O 1
ATOM 622 N N . ALA A 1 86 ? -22.679 1.479 25.072 1.00 78.00 86 ALA A N 1
ATOM 623 C CA . ALA A 1 86 ? -23.011 0.482 26.091 1.00 78.00 86 ALA A CA 1
ATOM 624 C C . ALA A 1 86 ? -23.022 1.045 27.525 1.00 78.00 86 ALA A C 1
ATOM 626 O O . ALA A 1 86 ? -23.720 0.512 28.385 1.00 78.00 86 ALA A O 1
ATOM 627 N N . THR A 1 87 ? -22.266 2.116 27.786 1.00 77.94 87 THR A N 1
ATOM 628 C CA . THR A 1 87 ? -22.161 2.744 29.118 1.00 77.94 87 THR A CA 1
ATOM 629 C C . THR A 1 87 ? -23.174 3.887 29.308 1.00 77.94 87 THR A C 1
ATOM 631 O O . THR A 1 87 ? -23.278 4.447 30.396 1.00 77.94 87 THR A O 1
ATOM 634 N N . GLY A 1 88 ? -23.945 4.247 28.272 1.00 60.47 88 GLY A N 1
ATOM 635 C CA . GLY A 1 88 ? -25.035 5.228 28.354 1.00 60.47 88 GLY A CA 1
ATOM 636 C C . GLY A 1 88 ? -24.607 6.685 28.579 1.00 60.47 88 GLY A C 1
ATOM 637 O O . GLY A 1 88 ? -25.454 7.522 28.881 1.00 60.47 88 GLY A O 1
ATOM 638 N N . SER A 1 89 ? -23.320 7.022 28.448 1.00 57.59 89 SER A N 1
ATOM 639 C CA . SER A 1 89 ? -22.852 8.404 28.622 1.00 57.59 89 SER A CA 1
ATOM 640 C C . SER A 1 89 ? -23.048 9.222 27.337 1.00 57.59 89 SER A C 1
ATOM 642 O O . SER A 1 89 ? -22.570 8.798 26.279 1.00 57.59 89 SER A O 1
ATOM 644 N N . PRO A 1 90 ? -23.690 10.405 27.385 1.00 53.47 90 PRO A N 1
ATOM 645 C CA . PRO A 1 90 ? -23.684 11.316 26.252 1.00 53.47 90 PRO A CA 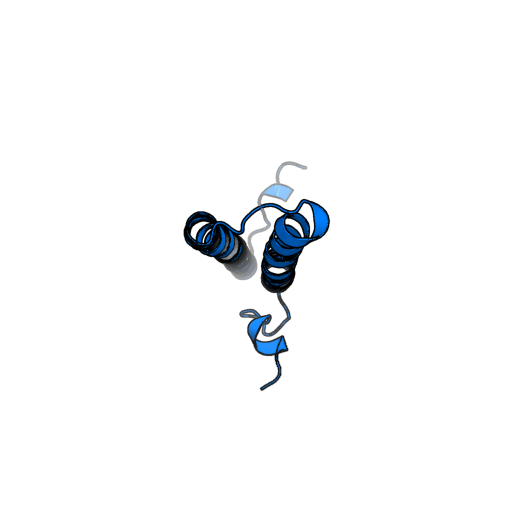1
ATOM 646 C C . PRO A 1 90 ? -22.242 11.759 25.975 1.00 53.47 90 PRO A C 1
ATOM 648 O O . PRO A 1 90 ? -21.485 12.118 26.874 1.00 53.47 90 PRO A O 1
ATOM 651 N N . SER A 1 91 ? -21.836 11.684 24.708 1.00 53.34 91 SER A N 1
ATOM 652 C CA . SER A 1 91 ? -20.525 12.145 24.250 1.00 53.34 91 SER A CA 1
ATOM 653 C C . SER A 1 91 ? -20.312 13.608 24.666 1.00 53.34 91 SER A C 1
ATOM 655 O O . SER A 1 91 ? -21.090 14.471 24.262 1.00 53.34 91 SER A O 1
ATOM 657 N N . ALA A 1 92 ? -19.215 13.886 25.384 1.00 54.62 92 ALA A N 1
ATOM 658 C CA . ALA A 1 92 ? -18.819 15.171 25.990 1.00 54.62 92 ALA A CA 1
ATOM 659 C C . ALA A 1 92 ? -18.841 16.419 25.073 1.00 54.62 92 AL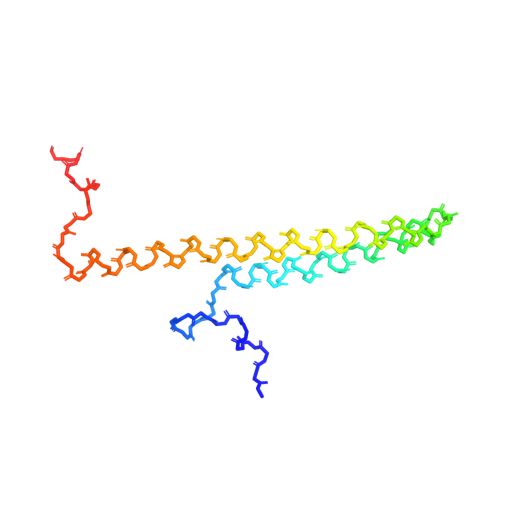A A C 1
ATOM 661 O O . ALA A 1 92 ? -18.624 17.538 25.528 1.00 54.62 92 ALA A O 1
ATOM 662 N N . LYS A 1 93 ? -19.120 16.265 23.774 1.00 52.81 93 LYS A N 1
ATOM 663 C CA . LYS A 1 93 ? -19.375 17.383 22.855 1.00 52.81 93 LYS A CA 1
ATOM 664 C C . LYS A 1 93 ? -20.731 18.073 23.059 1.00 52.81 93 LYS A C 1
ATOM 666 O O . LYS A 1 93 ? -20.876 19.180 22.554 1.00 52.81 93 LYS A O 1
ATOM 671 N N . SER A 1 94 ? -21.704 17.476 23.758 1.00 48.59 94 SER A N 1
ATOM 672 C CA . SER A 1 94 ? -22.998 18.145 24.001 1.00 48.59 94 SER A CA 1
ATOM 673 C C . SER A 1 94 ? -23.007 19.079 25.214 1.00 48.59 94 SER A C 1
ATOM 675 O O . SER A 1 94 ? -23.947 19.848 25.356 1.00 48.59 94 SER A O 1
ATOM 677 N N . GLU A 1 95 ? -21.991 19.031 26.079 1.00 46.19 95 GLU A N 1
ATOM 678 C CA . GLU A 1 95 ? -21.972 19.785 27.347 1.00 46.19 95 GLU A CA 1
ATOM 679 C C . GLU A 1 95 ? -21.317 21.173 27.229 1.00 46.19 95 GLU A C 1
ATOM 681 O O . GLU A 1 95 ? -21.460 22.006 28.111 1.00 46.19 95 GLU A O 1
ATOM 686 N N . LEU A 1 96 ? -20.636 21.457 26.112 1.00 51.69 96 LEU A N 1
ATOM 687 C CA . LEU A 1 96 ? -19.996 22.753 25.826 1.00 51.69 96 LEU A CA 1
ATOM 688 C C . LEU A 1 96 ? -20.880 23.718 25.012 1.00 51.69 96 LEU A C 1
ATOM 690 O O . LEU A 1 96 ? -20.411 24.780 24.612 1.00 51.69 96 LEU A O 1
ATOM 694 N N . ALA A 1 97 ? -22.132 23.344 24.734 1.00 51.50 97 ALA A N 1
ATOM 695 C CA . ALA A 1 97 ? -23.072 24.127 23.925 1.00 51.50 97 ALA A CA 1
ATOM 696 C C . ALA A 1 97 ? -24.350 24.541 24.687 1.00 51.50 97 ALA A C 1
ATOM 698 O O . ALA A 1 97 ? -25.322 24.939 24.044 1.00 51.50 97 ALA A O 1
ATOM 699 N N . GLY A 1 98 ? -24.359 24.418 26.021 1.00 42.69 98 GLY A N 1
ATOM 700 C CA . GLY A 1 98 ? -25.472 24.797 26.901 1.00 42.69 98 GLY A CA 1
ATOM 701 C C . GLY A 1 98 ? -25.143 25.991 27.780 1.00 42.69 98 GLY A C 1
ATOM 702 O O . GLY A 1 98 ? -23.990 26.052 28.258 1.00 42.69 98 GLY A O 1
#

Sequence (98 aa):
MSWTTVLRGAGNQIELNRLVGFVGGMAYVVCANVFVGWEVIGRAREFDITAYCLAFPGGLAVVAGGTAAAVAIKDRNVAAARAIEATGSPSAKSELAG

pLDDT: mean 83.11, std 12.9, range [42.69, 95.31]